Protein AF-G9KG65-F1 (afdb_monomer)

Foldseek 3Di:
DPVVVVVVVVVVVVVPPPDPPPPPPDPPPDPDDDDPPPDDDDPVRVQVVQAWDWDWDWDAPCVVVVVLVQKQKVVRTDIATDTGGDHVDPQWDKDAPDKDKDWDWIWIDHPPDDIDIDIDIDIHGHGIDIDGDPVVVPPPPPDD

Sequence (144 aa):
MPAMRLFTCFLQLLAGLALPAVPPQQWALSAGNGSSEVEVVPFQEVWGRSYCRALEKLVDIVSEYPSEVEYIFSPSCVSLMRCTGCCGDENLHCVPIETVNVTMQVLKIRAKTRPSYVELTFSQHIRCECRPLWEKMKPERRRP

Nearest PDB structures (foldseek):
  6d3o-assembly1_A  TM=9.712E-01  e=7.948E-12  Homo sapiens
  6v7k-assembly1_B  TM=9.821E-01  e=1.805E-11  Homo sapiens
  1mjv-assembly1_B  TM=9.865E-01  e=2.013E-11  Homo sapiens
  3p9w-assembly4_G  TM=9.699E-01  e=3.673E-11  Homo sapiens
  1mkk-assembly1_A  TM=9.020E-01  e=7.477E-11  Homo sapiens

Mean predicted aligned error: 14.4 Å

Radius of gyration: 27.17 Å; Cα contacts (8 Å, |Δi|>4): 185; chains: 1; bounding box: 61×64×69 Å

Structure (mmCIF, N/CA/C/O backbone):
data_AF-G9KG65-F1
#
_entry.id   AF-G9KG65-F1
#
loop_
_atom_site.group_PDB
_atom_site.id
_atom_site.type_symbol
_atom_site.label_atom_id
_atom_site.label_alt_id
_atom_site.label_comp_id
_atom_site.label_asym_id
_atom_site.label_entity_id
_atom_site.label_seq_id
_atom_site.pdbx_PDB_ins_code
_atom_site.Cartn_x
_atom_site.Cartn_y
_atom_site.Cartn_z
_atom_site.occupancy
_atom_site.B_iso_or_equiv
_atom_site.auth_seq_id
_atom_site.auth_comp_id
_atom_site.auth_asym_id
_atom_site.auth_atom_id
_atom_site.pdbx_PDB_model_num
ATOM 1 N N . MET A 1 1 ? 42.483 -47.925 23.163 1.00 55.31 1 MET A N 1
ATOM 2 C CA . MET A 1 1 ? 41.492 -46.888 22.796 1.00 55.31 1 MET A CA 1
ATOM 3 C C . MET A 1 1 ? 42.047 -45.440 22.797 1.00 55.31 1 MET A C 1
ATOM 5 O O . MET A 1 1 ? 41.418 -44.577 23.395 1.00 55.31 1 MET A O 1
ATOM 9 N N . PRO A 1 2 ? 43.170 -45.115 22.114 1.00 51.56 2 PRO A N 1
ATOM 10 C CA . PRO A 1 2 ? 43.555 -43.714 21.859 1.00 51.56 2 PRO A CA 1
ATOM 11 C C . PRO A 1 2 ? 43.406 -43.286 20.382 1.00 51.56 2 PRO A C 1
ATOM 13 O O . PRO A 1 2 ? 43.231 -42.105 20.101 1.00 51.56 2 PRO A O 1
ATOM 16 N N . ALA A 1 3 ? 43.394 -44.233 19.434 1.00 53.81 3 ALA A N 1
ATOM 17 C CA . ALA A 1 3 ? 43.355 -43.944 17.994 1.00 53.81 3 ALA A CA 1
ATOM 18 C C . ALA A 1 3 ? 42.008 -43.375 17.503 1.00 53.81 3 ALA A C 1
ATOM 20 O O . ALA A 1 3 ? 41.971 -42.622 16.535 1.00 53.81 3 ALA A O 1
ATOM 21 N N . MET A 1 4 ? 40.905 -43.671 18.201 1.00 55.53 4 MET A N 1
ATOM 22 C CA . MET A 1 4 ? 39.570 -43.202 17.805 1.00 55.53 4 MET A CA 1
ATOM 23 C C . MET A 1 4 ? 39.316 -41.727 18.162 1.00 55.53 4 MET A C 1
ATOM 25 O O . MET A 1 4 ? 38.462 -41.096 17.553 1.00 55.53 4 MET A O 1
ATOM 29 N N . ARG A 1 5 ? 40.068 -41.155 19.118 1.00 54.34 5 ARG A N 1
ATOM 30 C CA . ARG A 1 5 ? 39.914 -39.743 19.523 1.00 54.34 5 ARG A CA 1
ATOM 31 C C . ARG A 1 5 ? 40.648 -38.761 18.606 1.00 54.34 5 ARG A C 1
ATOM 33 O O . ARG A 1 5 ? 40.214 -37.623 18.459 1.00 54.34 5 ARG A O 1
ATOM 40 N N . LEU A 1 6 ? 41.726 -39.202 17.957 1.00 54.59 6 LEU A N 1
ATOM 41 C CA . LEU A 1 6 ? 42.441 -38.387 16.969 1.00 54.59 6 LEU A CA 1
ATOM 42 C C . LEU A 1 6 ? 41.607 -38.206 15.691 1.00 54.59 6 LEU A C 1
ATOM 44 O O . LEU A 1 6 ? 41.544 -37.104 15.154 1.00 54.59 6 LEU A O 1
ATOM 48 N N . PHE A 1 7 ? 40.884 -39.248 15.269 1.00 55.91 7 PHE A N 1
ATOM 49 C CA . PHE A 1 7 ? 39.988 -39.183 14.110 1.00 55.91 7 PHE A CA 1
ATOM 50 C C . PHE A 1 7 ? 38.800 -38.234 14.318 1.00 55.91 7 PHE A C 1
ATOM 52 O O . PHE A 1 7 ? 38.437 -37.501 13.400 1.00 55.91 7 PHE A O 1
ATOM 59 N N . THR A 1 8 ? 38.229 -38.179 15.527 1.00 55.19 8 THR A N 1
ATOM 60 C CA . THR A 1 8 ? 37.136 -37.242 15.837 1.00 55.19 8 THR A CA 1
ATOM 61 C C . THR A 1 8 ? 37.596 -35.782 15.846 1.00 55.19 8 THR A C 1
ATOM 63 O O . THR A 1 8 ? 36.847 -34.921 15.396 1.00 55.19 8 THR A O 1
ATOM 66 N N . CYS A 1 9 ? 38.832 -35.490 16.275 1.00 53.72 9 CYS A N 1
ATOM 67 C CA . CYS A 1 9 ? 39.392 -34.134 16.173 1.00 53.72 9 CYS A CA 1
ATOM 68 C C . CYS A 1 9 ? 39.649 -33.719 14.718 1.00 53.72 9 CYS A C 1
ATOM 70 O O . CYS A 1 9 ? 39.347 -32.588 14.346 1.00 53.72 9 CYS A O 1
ATOM 72 N N . PHE A 1 10 ? 40.155 -34.630 13.879 1.00 57.50 10 PHE A N 1
ATOM 73 C CA . PHE A 1 10 ? 40.388 -34.339 12.459 1.00 57.50 10 PHE A CA 1
ATOM 74 C C . PHE A 1 10 ? 39.087 -34.077 11.685 1.00 57.50 10 PHE A C 1
ATOM 76 O O . PHE A 1 10 ? 39.048 -33.179 10.848 1.00 57.50 10 PHE A O 1
ATOM 83 N N . LEU A 1 11 ? 38.005 -34.797 11.997 1.00 56.91 11 LEU A N 1
ATOM 84 C CA . LEU A 1 11 ? 36.696 -34.576 11.372 1.00 56.91 11 LEU A CA 1
ATOM 85 C C . LEU A 1 11 ? 36.038 -33.256 11.809 1.00 56.91 11 LEU A C 1
ATOM 87 O O . LEU A 1 11 ? 35.364 -32.624 10.998 1.00 56.91 11 LEU A O 1
ATOM 91 N N . GLN A 1 12 ? 36.258 -32.797 13.047 1.00 58.00 12 GLN A N 1
ATOM 92 C CA . GLN A 1 12 ? 35.711 -31.512 13.505 1.00 58.00 12 GLN A CA 1
ATOM 93 C C . GLN A 1 12 ? 36.463 -30.289 12.959 1.00 58.00 12 GLN A C 1
ATOM 95 O O . GLN A 1 12 ? 35.834 -29.250 12.769 1.00 58.00 12 GLN A O 1
ATOM 100 N N . LEU A 1 13 ? 37.754 -30.402 12.617 1.00 55.84 13 LEU A N 1
ATOM 101 C CA . LEU A 1 13 ? 38.469 -29.313 11.931 1.00 55.84 13 LEU A CA 1
ATOM 102 C C . LEU A 1 13 ? 37.968 -29.077 10.496 1.00 55.84 13 LEU A C 1
ATOM 104 O O . LEU A 1 13 ? 37.980 -27.941 10.029 1.00 55.84 13 LEU A O 1
ATOM 108 N N . LEU A 1 14 ? 37.499 -30.118 9.801 1.00 57.38 14 LEU A N 1
ATOM 109 C CA . LEU A 1 14 ? 37.021 -29.998 8.416 1.00 57.38 14 LEU A CA 1
ATOM 110 C C . LEU A 1 14 ? 35.606 -29.399 8.307 1.00 57.38 14 LEU A C 1
ATOM 112 O O . LEU A 1 14 ? 35.266 -28.830 7.274 1.00 57.38 14 LEU A O 1
ATOM 116 N N . ALA A 1 15 ? 34.795 -29.464 9.369 1.00 54.28 15 ALA A N 1
ATOM 117 C CA . ALA A 1 15 ? 33.432 -28.918 9.384 1.00 54.28 15 ALA A CA 1
ATOM 118 C C . ALA A 1 15 ? 33.360 -27.404 9.686 1.00 54.28 15 ALA A C 1
ATOM 120 O O . ALA A 1 15 ? 32.316 -26.788 9.479 1.00 54.28 15 ALA A O 1
ATOM 121 N N . GLY A 1 16 ? 34.455 -26.781 10.140 1.00 54.06 16 GLY A N 1
ATOM 122 C CA . GLY A 1 16 ? 34.502 -25.352 10.483 1.00 54.06 16 GLY A CA 1
ATOM 123 C C . GLY A 1 16 ? 34.559 -24.385 9.291 1.00 54.06 16 GLY A C 1
ATOM 124 O O . GLY A 1 16 ? 34.482 -23.177 9.493 1.00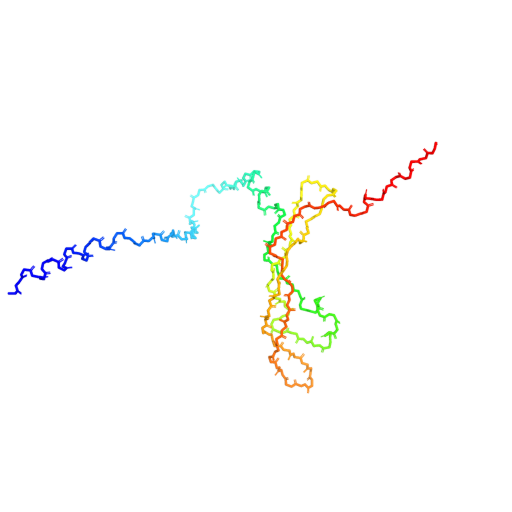 54.06 16 GLY A O 1
ATOM 125 N N . LEU A 1 17 ? 34.684 -24.888 8.057 1.00 55.00 17 LEU A N 1
ATOM 126 C CA . LEU A 1 17 ? 34.830 -24.074 6.839 1.00 55.00 17 LEU A CA 1
ATOM 127 C C . LEU A 1 17 ? 33.519 -23.847 6.064 1.00 55.00 17 LEU A C 1
ATOM 129 O O . LEU A 1 17 ? 33.546 -23.249 4.993 1.00 55.00 17 LEU A O 1
ATOM 133 N N . ALA A 1 18 ? 32.375 -24.303 6.583 1.00 55.56 18 ALA A N 1
ATOM 134 C CA . ALA A 1 18 ? 31.094 -24.271 5.868 1.00 55.56 18 ALA A CA 1
ATOM 135 C C . ALA A 1 18 ? 30.031 -23.349 6.498 1.00 55.56 18 ALA A C 1
ATOM 137 O O . ALA A 1 18 ? 28.836 -23.568 6.307 1.00 55.56 18 ALA A O 1
ATOM 138 N N . LEU A 1 19 ? 30.431 -22.311 7.239 1.00 58.72 19 LEU A N 1
ATOM 139 C CA . LEU A 1 19 ? 29.508 -21.226 7.582 1.00 58.72 19 LEU A CA 1
ATOM 140 C C . LEU A 1 19 ? 29.451 -20.242 6.403 1.00 58.72 19 LEU A C 1
ATOM 142 O O . LEU A 1 19 ? 30.494 -19.695 6.040 1.00 58.72 19 LEU A O 1
ATOM 146 N N . PRO A 1 20 ? 28.277 -19.980 5.797 1.00 50.81 20 PRO A N 1
ATOM 147 C CA . PRO A 1 20 ? 28.150 -18.863 4.876 1.00 50.81 20 PRO A CA 1
ATOM 148 C C . PRO A 1 20 ? 28.472 -17.583 5.650 1.00 50.81 20 PRO A C 1
ATOM 150 O O . PRO A 1 20 ? 27.834 -17.271 6.656 1.00 50.81 20 PRO A O 1
ATOM 153 N N . ALA A 1 21 ? 29.500 -16.867 5.198 1.00 53.78 21 ALA A N 1
ATOM 154 C CA . ALA A 1 21 ? 29.833 -15.549 5.703 1.00 53.78 21 ALA A CA 1
ATOM 155 C C . ALA A 1 21 ? 28.625 -14.632 5.471 1.00 53.78 21 ALA A C 1
ATOM 157 O O . ALA A 1 21 ? 28.346 -14.226 4.344 1.00 53.78 21 ALA A O 1
ATOM 158 N N . VAL A 1 22 ? 27.882 -14.338 6.538 1.00 56.09 22 VAL A N 1
ATOM 159 C CA . VAL A 1 22 ? 26.921 -13.235 6.549 1.00 56.09 22 VAL A CA 1
ATOM 160 C C . VAL A 1 22 ? 27.735 -11.975 6.245 1.00 56.09 22 VAL A C 1
ATOM 162 O O . VAL A 1 22 ? 28.692 -11.707 6.979 1.00 56.09 22 VAL A O 1
ATOM 165 N N . PRO A 1 23 ? 27.437 -11.221 5.171 1.00 49.84 23 PRO A N 1
ATOM 166 C CA . PRO A 1 23 ? 28.147 -9.981 4.912 1.00 49.84 23 PRO A CA 1
ATOM 167 C C . PRO A 1 23 ? 27.957 -9.076 6.131 1.00 49.84 23 PRO A C 1
ATOM 169 O O . PRO A 1 23 ? 26.818 -8.913 6.582 1.00 49.84 23 PRO A O 1
ATOM 172 N N . PRO A 1 24 ?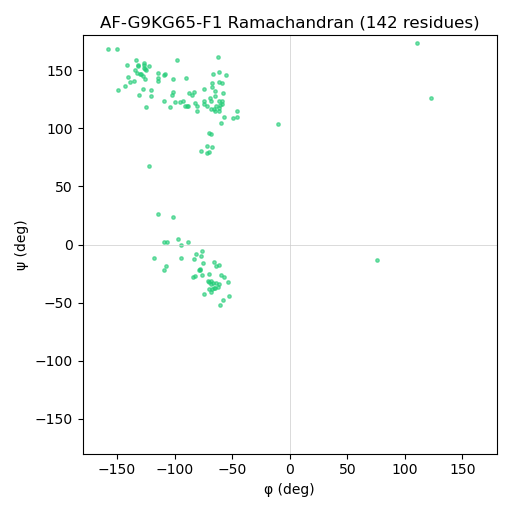 29.024 -8.493 6.698 1.00 47.16 24 PRO A N 1
ATOM 173 C CA . PRO A 1 24 ? 28.851 -7.486 7.724 1.00 47.16 24 PRO A CA 1
ATOM 174 C C . PRO A 1 24 ? 28.078 -6.334 7.083 1.00 47.16 24 PRO A C 1
ATOM 176 O O . PRO A 1 24 ? 28.554 -5.693 6.148 1.00 47.16 24 PRO A O 1
ATOM 179 N N . GLN A 1 25 ? 26.862 -6.091 7.566 1.00 56.62 25 GLN A N 1
ATOM 180 C CA . GLN A 1 25 ? 26.090 -4.907 7.224 1.00 56.62 25 GLN A CA 1
ATOM 181 C C . GLN A 1 25 ? 26.825 -3.710 7.848 1.00 56.62 25 GLN A C 1
ATOM 183 O O . GLN A 1 25 ? 26.572 -3.314 8.984 1.00 56.62 25 GLN A O 1
ATOM 188 N N . GLN A 1 26 ? 27.833 -3.204 7.135 1.00 46.22 26 GLN A N 1
ATOM 189 C CA . GLN A 1 26 ? 28.585 -2.010 7.495 1.00 46.22 26 GLN A CA 1
ATOM 190 C C . GLN A 1 26 ? 27.660 -0.806 7.346 1.00 46.22 26 GLN A C 1
ATOM 192 O O . GLN A 1 26 ? 27.523 -0.218 6.279 1.00 46.22 26 GLN A O 1
ATOM 197 N N . TRP A 1 27 ? 27.037 -0.411 8.448 1.00 43.50 27 TRP A N 1
ATOM 198 C CA . TRP A 1 27 ? 26.620 0.967 8.650 1.00 43.50 27 TRP A CA 1
ATOM 199 C C . TRP A 1 27 ? 27.896 1.782 8.892 1.00 43.50 27 TRP A C 1
ATOM 201 O O . TRP A 1 27 ? 28.303 2.052 10.019 1.00 43.50 27 TRP A O 1
ATOM 211 N N . ALA A 1 28 ? 28.604 2.095 7.808 1.00 45.84 28 ALA A N 1
ATOM 212 C CA . ALA A 1 28 ? 29.751 2.985 7.849 1.00 45.84 28 ALA A CA 1
ATOM 213 C C . ALA A 1 28 ? 29.249 4.416 8.082 1.00 45.84 28 ALA A C 1
ATOM 215 O O . ALA A 1 28 ? 29.049 5.184 7.147 1.00 45.84 28 ALA A O 1
ATOM 216 N N . LEU A 1 29 ? 29.037 4.791 9.344 1.00 56.16 29 LEU A N 1
ATOM 217 C CA . LEU A 1 29 ? 29.074 6.199 9.724 1.00 56.16 29 LEU A CA 1
ATOM 218 C C . LEU A 1 29 ? 30.549 6.601 9.787 1.00 56.16 29 LEU A C 1
ATOM 220 O O . LEU A 1 29 ? 31.177 6.585 10.844 1.00 56.16 29 LEU A O 1
ATOM 224 N N . SER A 1 30 ? 31.124 6.883 8.620 1.00 55.97 30 SER A N 1
ATOM 225 C CA . SER A 1 30 ? 32.480 7.411 8.516 1.00 55.97 30 SER A CA 1
ATOM 226 C C . SER A 1 30 ? 32.535 8.799 9.152 1.00 55.97 30 SER A C 1
ATOM 228 O O . SER A 1 30 ? 31.933 9.749 8.654 1.00 55.97 30 SER A O 1
ATOM 230 N N . ALA A 1 31 ? 33.293 8.928 10.241 1.00 57.00 31 ALA A N 1
ATOM 231 C CA . ALA A 1 31 ? 33.789 10.215 10.707 1.00 57.00 31 ALA A CA 1
ATOM 232 C C . ALA A 1 31 ? 34.859 10.695 9.710 1.00 57.00 31 ALA A C 1
ATOM 234 O O . ALA A 1 31 ? 36.006 10.254 9.758 1.00 57.00 31 ALA A O 1
ATOM 235 N N . GLY A 1 32 ? 34.461 11.538 8.756 1.00 48.84 32 GLY A N 1
ATOM 236 C CA . GLY A 1 32 ? 35.333 12.060 7.705 1.00 48.84 32 GLY A CA 1
ATOM 237 C C . GLY A 1 32 ? 35.747 13.509 7.951 1.00 48.84 32 GLY A C 1
ATOM 238 O O . GLY A 1 32 ? 34.908 14.405 7.965 1.00 48.84 32 GLY A O 1
ATOM 239 N N . ASN A 1 33 ? 37.054 13.735 8.093 1.00 67.56 33 ASN A N 1
ATOM 240 C CA . ASN A 1 33 ? 37.696 14.994 7.725 1.00 67.56 33 ASN A CA 1
ATOM 241 C C . ASN A 1 33 ? 38.009 14.927 6.218 1.00 67.56 33 ASN A C 1
ATOM 243 O O . ASN A 1 33 ? 38.630 13.959 5.784 1.00 67.56 33 ASN A O 1
ATOM 247 N N . GLY A 1 34 ? 37.612 15.936 5.441 1.00 55.03 34 GLY A N 1
ATOM 248 C CA . GLY A 1 34 ? 37.910 16.032 4.007 1.00 55.03 34 GLY A CA 1
ATOM 249 C C . GLY A 1 34 ? 36.654 16.151 3.146 1.00 55.03 34 GLY A C 1
ATOM 250 O O . GLY A 1 34 ? 35.738 15.351 3.283 1.00 55.03 34 GLY A O 1
ATOM 251 N N . SER A 1 35 ? 36.633 17.195 2.307 1.00 60.88 35 SER A N 1
ATOM 252 C CA . SER A 1 35 ? 35.623 17.553 1.296 1.00 60.88 35 SER A CA 1
ATOM 253 C C . SER A 1 35 ? 34.577 16.467 1.029 1.00 60.88 35 SER A C 1
ATOM 255 O O . SER A 1 35 ? 34.863 15.480 0.354 1.00 60.88 35 SER A O 1
ATOM 257 N N . SER A 1 36 ? 33.365 16.654 1.556 1.00 66.00 36 SER A N 1
ATOM 258 C CA . SER A 1 36 ? 32.230 15.770 1.303 1.00 66.00 36 SER A CA 1
ATOM 259 C C . SER A 1 36 ? 31.762 15.946 -0.144 1.00 66.00 36 SER A C 1
ATOM 261 O O . SER A 1 36 ? 30.811 16.683 -0.413 1.00 66.00 36 SER A O 1
ATOM 263 N N . GLU A 1 37 ? 32.456 15.323 -1.093 1.00 74.12 37 GLU A N 1
ATOM 264 C CA . GLU A 1 37 ? 31.896 15.131 -2.425 1.00 74.12 37 GLU A CA 1
ATOM 265 C C . GLU A 1 37 ? 30.637 14.277 -2.265 1.00 74.12 37 GLU A C 1
ATOM 267 O O . GLU A 1 37 ? 30.673 13.167 -1.734 1.00 74.12 37 GLU A O 1
ATOM 272 N N . VAL A 1 38 ? 29.493 14.851 -2.633 1.00 84.75 38 VAL A N 1
ATOM 273 C CA . VAL A 1 38 ? 28.210 14.156 -2.578 1.00 84.75 38 VAL A CA 1
ATOM 274 C C . VAL A 1 38 ? 28.243 13.055 -3.631 1.00 84.75 38 VAL A C 1
ATOM 276 O O . VAL A 1 38 ? 28.353 13.336 -4.823 1.00 84.75 38 VAL A O 1
ATOM 279 N N . GLU A 1 39 ? 28.150 11.804 -3.191 1.00 91.31 39 GLU A N 1
ATOM 280 C CA . GLU A 1 39 ? 28.068 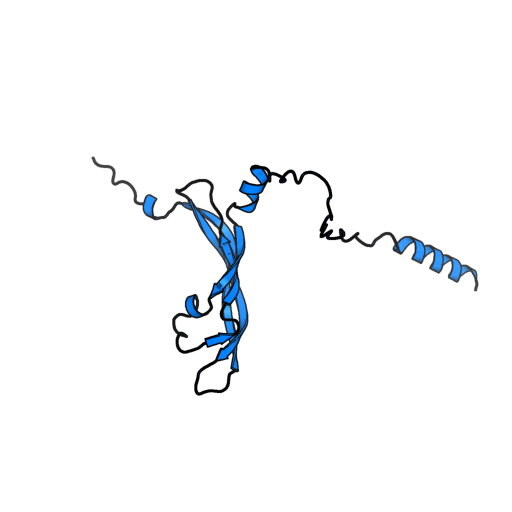10.650 -4.081 1.00 91.31 39 GLU A CA 1
ATOM 281 C C . GLU A 1 39 ? 26.807 10.745 -4.957 1.00 91.31 39 GLU A C 1
ATOM 283 O O . GLU A 1 39 ? 25.684 10.869 -4.459 1.00 91.31 39 GLU A O 1
ATOM 288 N N . VAL A 1 40 ? 26.988 10.704 -6.280 1.00 94.75 40 VAL A N 1
ATOM 289 C CA . VAL A 1 40 ? 25.885 10.752 -7.246 1.00 94.75 40 VAL A CA 1
ATOM 290 C C . VAL A 1 40 ? 25.424 9.333 -7.561 1.00 94.75 40 VAL A C 1
ATOM 292 O O . VAL A 1 40 ? 26.177 8.543 -8.127 1.00 94.75 40 VAL A O 1
ATOM 295 N N . VAL A 1 41 ? 24.159 9.031 -7.261 1.00 96.38 41 VAL A N 1
ATOM 296 C CA . VAL A 1 41 ? 23.540 7.743 -7.608 1.00 96.38 41 VAL A CA 1
ATOM 297 C C . VAL A 1 41 ? 23.371 7.641 -9.135 1.00 96.38 41 VAL A C 1
ATOM 299 O O . VAL A 1 41 ? 22.707 8.501 -9.725 1.00 96.38 41 VAL A O 1
ATOM 302 N N . PRO A 1 42 ? 23.921 6.611 -9.806 1.00 97.94 42 PRO A N 1
ATOM 303 C CA . PRO A 1 42 ? 23.825 6.465 -11.257 1.00 97.94 42 PRO A CA 1
ATOM 304 C C . PRO A 1 42 ? 22.382 6.337 -11.766 1.00 97.94 42 PRO A C 1
ATOM 306 O O . PRO A 1 42 ? 21.525 5.727 -11.128 1.00 97.94 42 PRO A O 1
ATOM 309 N N . PHE A 1 43 ? 22.121 6.825 -12.983 1.00 97.12 43 PHE A N 1
ATOM 310 C CA . PHE A 1 43 ? 20.780 6.813 -13.589 1.00 97.12 43 PHE A CA 1
ATOM 311 C C . PHE A 1 43 ? 20.113 5.427 -13.599 1.00 97.12 43 PHE A C 1
ATOM 313 O O . PHE A 1 43 ? 18.940 5.313 -13.256 1.00 97.12 43 PHE A O 1
ATOM 320 N N . GLN A 1 44 ? 20.849 4.370 -13.961 1.00 97.88 44 GLN A N 1
ATOM 321 C CA . GLN A 1 44 ? 20.300 3.007 -14.018 1.00 97.88 44 GLN A CA 1
ATOM 322 C C . GLN A 1 44 ? 19.805 2.526 -12.653 1.00 97.88 44 GLN A C 1
ATOM 324 O O . GLN A 1 44 ? 18.805 1.818 -12.556 1.00 97.88 44 GLN A O 1
ATOM 329 N N . GLU A 1 45 ? 20.475 2.953 -11.587 1.00 97.62 45 GLU A N 1
ATOM 330 C CA . GLU A 1 45 ? 20.075 2.637 -10.229 1.00 97.62 45 GLU A CA 1
ATOM 331 C C . GLU A 1 45 ? 18.842 3.442 -9.807 1.00 97.62 45 GLU A C 1
ATOM 333 O O . GLU A 1 45 ? 17.905 2.873 -9.246 1.00 97.62 45 GLU A O 1
ATOM 338 N N . VAL A 1 46 ? 18.789 4.736 -10.138 1.00 98.00 46 VAL A N 1
ATOM 339 C CA . VAL A 1 46 ? 17.598 5.575 -9.915 1.00 98.00 46 VAL A CA 1
ATOM 340 C C . VAL A 1 46 ? 16.382 4.990 -10.636 1.00 98.00 46 VAL A C 1
ATOM 342 O O . VAL A 1 46 ? 15.325 4.814 -10.025 1.00 98.00 46 VAL A O 1
ATOM 345 N N . TRP A 1 47 ? 16.535 4.628 -11.911 1.00 97.31 47 TRP A N 1
ATOM 346 C CA . TRP A 1 47 ? 15.495 3.991 -12.712 1.00 97.31 47 TRP A CA 1
ATOM 347 C C . TRP A 1 47 ? 15.060 2.654 -12.107 1.00 97.31 47 TRP A C 1
ATOM 349 O O . TRP A 1 47 ? 13.884 2.457 -11.823 1.00 97.31 47 TRP A O 1
ATOM 359 N N . GLY A 1 48 ? 16.003 1.752 -11.821 1.00 97.12 48 GLY A N 1
ATOM 360 C CA . GLY A 1 48 ? 15.688 0.433 -11.271 1.00 97.12 48 GLY A CA 1
ATOM 361 C C . GLY A 1 48 ? 15.011 0.493 -9.899 1.00 97.12 48 GLY A C 1
ATOM 362 O O . GLY A 1 48 ? 14.098 -0.284 -9.622 1.00 97.12 48 GLY A O 1
ATOM 363 N N . ARG A 1 49 ? 15.405 1.443 -9.040 1.00 97.19 49 ARG A N 1
ATOM 364 C CA . ARG A 1 49 ? 14.790 1.640 -7.718 1.00 97.19 49 ARG A CA 1
ATOM 365 C C . ARG A 1 49 ? 13.377 2.218 -7.800 1.00 97.19 49 ARG A C 1
ATOM 367 O O . ARG A 1 49 ? 12.569 1.906 -6.920 1.00 97.19 49 ARG A O 1
ATOM 374 N N . SER A 1 50 ? 13.103 3.043 -8.812 1.00 97.69 50 SER A N 1
ATOM 375 C CA . SER A 1 50 ? 11.817 3.729 -9.007 1.00 97.69 50 SER A CA 1
ATOM 376 C C . SER A 1 50 ? 10.847 2.994 -9.933 1.00 97.69 50 SER A C 1
ATOM 378 O O . SER A 1 50 ? 9.667 3.343 -9.955 1.00 97.69 50 SER A O 1
ATOM 380 N N . TYR A 1 51 ? 11.302 1.969 -10.658 1.00 98.25 51 TYR A N 1
ATOM 381 C CA . TYR A 1 51 ? 10.458 1.195 -11.564 1.00 98.25 51 TYR A CA 1
ATOM 382 C C . TYR A 1 51 ? 9.375 0.391 -10.825 1.00 98.25 51 TYR A C 1
ATOM 384 O O . TYR A 1 51 ? 9.592 -0.096 -9.712 1.00 98.25 51 TYR A O 1
ATOM 392 N N . CYS A 1 52 ? 8.215 0.249 -11.475 1.00 98.56 52 CYS A N 1
ATOM 393 C CA . CYS A 1 52 ? 7.019 -0.420 -10.960 1.00 98.56 52 CYS A CA 1
ATOM 394 C C . CYS A 1 52 ? 7.306 -1.770 -10.284 1.00 98.56 52 CYS A C 1
ATOM 396 O O . CYS A 1 52 ? 7.704 -2.740 -10.935 1.00 98.56 52 CYS A O 1
ATOM 398 N N . ARG A 1 53 ? 7.052 -1.843 -8.972 1.00 98.31 53 ARG A N 1
ATOM 399 C CA . ARG A 1 53 ? 7.170 -3.066 -8.162 1.00 98.31 53 ARG A CA 1
ATOM 400 C C . ARG A 1 53 ? 6.335 -2.974 -6.887 1.00 98.31 53 ARG A C 1
ATOM 402 O O . ARG A 1 53 ? 5.842 -1.907 -6.523 1.00 98.31 53 ARG A O 1
ATOM 409 N N . ALA A 1 54 ? 6.178 -4.104 -6.205 1.00 98.38 54 ALA A N 1
ATOM 410 C CA . ALA A 1 54 ? 5.583 -4.128 -4.878 1.00 98.38 54 ALA A CA 1
ATOM 411 C C . ALA A 1 54 ? 6.607 -3.586 -3.873 1.00 98.38 54 ALA A C 1
ATOM 413 O O . ALA A 1 54 ? 7.701 -4.138 -3.755 1.00 98.38 54 ALA A O 1
ATOM 414 N N . LEU A 1 55 ? 6.260 -2.513 -3.164 1.00 98.31 55 LEU A N 1
ATOM 415 C CA . LEU A 1 55 ? 7.052 -1.971 -2.062 1.00 98.31 55 LEU A CA 1
ATOM 416 C C . LEU A 1 55 ? 6.193 -1.829 -0.816 1.00 98.31 55 LEU A C 1
ATOM 418 O O . LEU A 1 55 ? 4.980 -1.629 -0.888 1.00 98.31 55 LEU A O 1
ATOM 422 N N . GLU A 1 56 ? 6.859 -1.916 0.324 1.00 98.12 56 GLU A N 1
ATOM 423 C CA . GLU A 1 56 ? 6.256 -1.681 1.620 1.00 98.12 56 GLU A CA 1
ATOM 424 C C . GLU A 1 56 ? 5.812 -0.216 1.735 1.00 98.12 56 GLU A C 1
ATOM 426 O O . GLU A 1 56 ? 6.574 0.716 1.461 1.00 98.12 56 GLU A O 1
ATOM 431 N N . LYS A 1 57 ? 4.550 -0.011 2.109 1.00 98.00 57 LYS A N 1
ATOM 432 C CA . LYS A 1 57 ? 3.951 1.303 2.319 1.00 98.00 57 LYS A CA 1
ATOM 433 C C . LYS A 1 57 ? 3.073 1.268 3.563 1.00 98.00 57 LYS A C 1
ATOM 435 O O . LYS A 1 57 ? 2.310 0.326 3.764 1.00 98.00 57 LYS A O 1
ATOM 440 N N . LEU A 1 58 ? 3.133 2.340 4.350 1.00 98.44 58 LEU A N 1
ATOM 441 C CA . LEU A 1 58 ? 2.196 2.563 5.445 1.00 98.44 58 LEU A CA 1
ATOM 442 C C . LEU A 1 58 ? 0.837 2.982 4.884 1.00 98.44 58 LEU A C 1
ATOM 444 O O . LEU A 1 58 ? 0.728 3.958 4.135 1.00 98.44 58 LEU A O 1
ATOM 448 N N . VAL A 1 59 ? -0.191 2.226 5.244 1.00 97.94 59 VAL A N 1
ATOM 449 C CA . VAL A 1 59 ? -1.570 2.442 4.818 1.00 97.94 59 VAL A CA 1
ATOM 450 C C . VAL A 1 59 ? -2.423 2.669 6.053 1.00 97.94 59 VAL A C 1
ATOM 452 O O . VAL A 1 59 ? -2.377 1.889 7.003 1.00 97.94 59 VAL A O 1
ATOM 455 N N . ASP A 1 60 ? -3.176 3.763 6.045 1.00 97.31 60 ASP A N 1
ATOM 456 C CA . ASP A 1 60 ? -4.133 4.086 7.097 1.00 97.31 60 ASP A CA 1
ATOM 457 C C . ASP A 1 60 ? -5.272 3.054 7.138 1.00 97.31 60 ASP A C 1
ATOM 459 O O . ASP A 1 60 ? -5.857 2.716 6.108 1.00 97.31 60 ASP A O 1
ATOM 463 N N . ILE A 1 61 ? -5.592 2.553 8.333 1.00 97.25 61 ILE A N 1
ATOM 464 C CA . ILE A 1 61 ? -6.583 1.483 8.507 1.00 97.25 61 ILE A CA 1
ATOM 465 C C . ILE A 1 61 ? -7.990 1.980 8.162 1.00 97.25 61 ILE A C 1
ATOM 467 O O . ILE A 1 61 ? -8.760 1.244 7.547 1.00 97.25 61 ILE A O 1
ATOM 471 N N . VAL A 1 62 ? -8.332 3.223 8.516 1.00 95.25 62 VAL A N 1
ATOM 472 C CA . VAL A 1 62 ? -9.673 3.787 8.272 1.00 95.25 62 VAL A CA 1
ATOM 473 C C . VAL A 1 62 ? -9.933 3.957 6.774 1.00 95.25 62 VAL A C 1
ATOM 475 O O . VAL A 1 62 ? -11.054 3.754 6.313 1.00 95.25 62 VAL A O 1
ATOM 478 N N . SER A 1 63 ? -8.889 4.253 6.001 1.00 95.00 63 SER A N 1
ATOM 479 C CA . SER A 1 63 ? -8.961 4.316 4.539 1.00 95.00 63 SER A CA 1
ATOM 480 C C . SER A 1 63 ? -9.294 2.960 3.894 1.00 95.00 63 SER A C 1
ATOM 482 O O . SER A 1 63 ? -9.989 2.921 2.881 1.00 95.00 63 SER A O 1
ATOM 484 N N . GLU A 1 64 ? -8.837 1.847 4.477 1.00 96.50 64 GLU A N 1
ATOM 485 C CA . GLU A 1 64 ? -9.145 0.482 4.009 1.00 96.50 64 GLU A CA 1
ATOM 486 C C . GLU A 1 64 ? -10.491 -0.033 4.543 1.00 96.50 64 GLU A C 1
ATOM 488 O O . GLU A 1 64 ? -11.161 -0.831 3.889 1.00 96.50 64 GLU A O 1
ATOM 493 N N . TYR A 1 65 ? -10.909 0.453 5.715 1.00 95.62 65 TYR A N 1
ATOM 494 C CA . TYR A 1 65 ? -12.151 0.088 6.393 1.00 95.62 65 TYR A CA 1
ATOM 495 C C . TYR A 1 65 ? -13.034 1.322 6.646 1.00 95.62 65 TYR A C 1
ATOM 497 O O . TYR A 1 65 ? -13.276 1.690 7.800 1.00 95.62 65 TYR A O 1
ATOM 505 N N . PRO A 1 66 ? -13.580 1.961 5.592 1.00 92.75 66 PRO A N 1
ATOM 506 C CA . PRO A 1 66 ? -14.348 3.202 5.727 1.00 92.75 66 PRO A CA 1
ATOM 507 C C . PRO A 1 66 ? -15.662 3.030 6.508 1.00 92.75 66 PRO A C 1
ATOM 509 O O . PRO A 1 66 ? -16.258 4.011 6.942 1.00 92.75 66 PRO A O 1
ATOM 512 N N . SER A 1 67 ? -16.131 1.797 6.715 1.00 91.31 67 SER A N 1
ATOM 513 C CA . SER A 1 67 ? -17.282 1.501 7.577 1.00 91.31 67 SER A CA 1
ATOM 514 C C . SER A 1 67 ? -16.967 1.583 9.075 1.00 91.31 67 SER A C 1
ATOM 516 O O . SER A 1 67 ? -17.886 1.657 9.884 1.00 91.31 67 SER A O 1
ATOM 518 N N . GLU A 1 68 ? -15.692 1.577 9.465 1.00 87.06 68 GLU A N 1
ATOM 519 C CA . GLU A 1 68 ? -15.233 1.503 10.859 1.00 87.06 68 GLU A CA 1
ATOM 520 C C . GLU A 1 68 ? -14.805 2.877 11.416 1.00 87.06 68 GLU A C 1
ATOM 522 O O . GLU A 1 68 ? -14.045 2.959 12.378 1.00 87.06 68 GLU A O 1
ATOM 527 N N . VAL A 1 69 ? -15.310 3.974 10.839 1.00 85.88 69 VAL A N 1
ATOM 528 C CA . VAL A 1 69 ? -14.939 5.365 11.188 1.00 85.88 69 VAL A CA 1
ATOM 529 C C . VAL A 1 69 ? -15.248 5.773 12.631 1.00 85.88 69 VAL A C 1
ATOM 531 O O . VAL A 1 69 ? -14.712 6.765 13.118 1.00 85.88 69 VAL A O 1
ATOM 534 N N . GLU A 1 70 ? -16.111 5.035 13.335 1.00 88.38 70 GLU A N 1
ATOM 535 C CA . GLU A 1 70 ? -16.401 5.294 14.752 1.00 88.38 70 GLU A CA 1
ATOM 536 C C . GLU A 1 70 ? -15.296 4.799 15.705 1.00 88.38 70 GLU A C 1
ATOM 538 O O . GLU A 1 70 ? -15.339 5.092 16.906 1.00 88.38 70 GLU A O 1
ATOM 543 N N . TYR A 1 71 ? -14.327 4.037 15.189 1.00 92.62 71 TYR A N 1
ATOM 544 C CA . TYR A 1 71 ? -13.243 3.443 15.957 1.00 92.62 71 TYR A CA 1
ATOM 545 C C . TYR A 1 71 ? -11.911 4.123 15.674 1.00 92.62 71 TYR A C 1
ATOM 547 O O . TYR A 1 71 ? -11.607 4.536 14.558 1.00 92.62 71 TYR A O 1
ATOM 555 N N . ILE A 1 72 ? -11.082 4.171 16.710 1.00 95.00 72 ILE A N 1
ATOM 556 C CA . ILE A 1 72 ? -9.670 4.511 16.592 1.00 95.00 72 ILE A CA 1
ATOM 557 C C . ILE A 1 72 ? -8.887 3.204 16.653 1.00 95.00 72 ILE A C 1
ATOM 559 O O . ILE A 1 72 ? -9.110 2.384 17.549 1.00 95.00 72 ILE A O 1
ATOM 563 N N . PHE A 1 73 ? -7.962 3.019 15.719 1.00 97.56 73 PHE A N 1
ATOM 564 C CA . PHE A 1 73 ? -7.069 1.868 15.697 1.00 97.56 73 PHE A CA 1
ATOM 565 C C . PHE A 1 73 ? -5.682 2.245 16.223 1.00 97.56 73 PHE A C 1
ATOM 567 O O . PHE A 1 73 ? -5.194 3.350 15.979 1.00 97.56 73 PHE A O 1
ATOM 574 N N . SER A 1 74 ? -5.054 1.328 16.961 1.00 97.25 74 SER A N 1
ATOM 575 C CA . SER A 1 74 ? -3.650 1.420 17.363 1.00 97.25 74 SER A CA 1
ATOM 576 C C . SER A 1 74 ? -2.895 0.153 16.922 1.00 97.25 74 SER A C 1
ATOM 578 O O . SER A 1 74 ? -3.253 -0.942 17.372 1.00 97.25 74 SER A O 1
ATOM 580 N N . PRO A 1 75 ? -1.876 0.272 16.045 1.00 98.19 75 PRO A N 1
ATOM 581 C CA . PRO A 1 75 ? -1.488 1.499 15.333 1.00 98.19 75 PRO A CA 1
ATOM 582 C C . PRO A 1 75 ? -2.612 2.004 14.404 1.00 98.19 75 PRO A C 1
ATOM 584 O O . PRO A 1 75 ? -3.520 1.248 14.075 1.00 98.19 75 PRO A O 1
ATOM 587 N N . SER A 1 76 ? -2.574 3.276 13.991 1.00 97.19 76 SER A N 1
ATOM 588 C CA . SER A 1 76 ? -3.561 3.837 13.046 1.00 97.19 76 SER A CA 1
ATOM 589 C C . SER A 1 76 ? -3.281 3.453 11.591 1.00 97.19 76 SER A C 1
ATOM 591 O O . SER A 1 76 ? -4.186 3.459 10.762 1.00 97.19 76 SER A O 1
ATOM 593 N N . CYS A 1 77 ? -2.036 3.084 11.283 1.00 97.94 77 CYS A N 1
ATOM 594 C CA . CYS A 1 77 ? -1.614 2.583 9.982 1.00 97.94 77 CYS A CA 1
ATOM 595 C C . CYS A 1 77 ? -0.900 1.236 10.118 1.00 97.94 77 CYS A C 1
ATOM 597 O O . CYS A 1 77 ? -0.325 0.920 11.160 1.00 97.94 77 CYS A O 1
ATOM 599 N N . VAL A 1 78 ? -0.935 0.454 9.045 1.00 98.44 78 VAL A N 1
ATOM 600 C CA . VAL A 1 78 ? -0.261 -0.842 8.927 1.00 98.44 78 VAL A CA 1
ATOM 601 C C . VAL A 1 78 ? 0.686 -0.837 7.739 1.00 98.44 78 VAL A C 1
ATOM 603 O O . VAL A 1 78 ? 0.493 -0.094 6.776 1.00 98.44 78 VAL A O 1
ATOM 606 N N . SER A 1 79 ? 1.715 -1.674 7.810 1.00 98.38 79 SER A N 1
ATOM 607 C CA . SER A 1 79 ? 2.680 -1.826 6.729 1.00 98.38 79 SER A CA 1
ATOM 608 C C . SER A 1 79 ? 2.219 -2.892 5.742 1.00 98.38 79 SER A C 1
ATOM 610 O O . SER A 1 79 ? 2.036 -4.044 6.130 1.00 98.38 79 SER A O 1
ATOM 612 N N . LEU A 1 80 ? 1.999 -2.520 4.480 1.00 98.56 80 LEU A N 1
ATOM 613 C CA . LEU A 1 80 ? 1.504 -3.421 3.437 1.00 98.56 80 LEU A CA 1
ATOM 614 C C . LEU A 1 80 ? 2.326 -3.292 2.162 1.00 98.56 80 LEU A C 1
ATOM 616 O O . LEU A 1 80 ? 2.747 -2.199 1.782 1.00 98.56 80 LEU A O 1
ATOM 620 N N . MET A 1 81 ? 2.466 -4.397 1.437 1.00 98.56 81 MET A N 1
ATOM 621 C CA . MET A 1 81 ? 3.000 -4.364 0.080 1.00 98.56 81 MET A CA 1
ATOM 622 C C . MET A 1 81 ? 1.977 -3.749 -0.878 1.00 98.56 81 MET A C 1
ATOM 624 O O . MET A 1 81 ? 0.872 -4.272 -1.059 1.00 98.56 81 MET A O 1
ATOM 628 N N . ARG A 1 82 ? 2.350 -2.639 -1.519 1.00 98.50 82 ARG A N 1
ATOM 629 C CA . ARG A 1 82 ? 1.548 -1.946 -2.533 1.00 98.50 82 ARG A CA 1
ATOM 630 C C . ARG A 1 82 ? 2.377 -1.727 -3.790 1.00 98.50 82 ARG A C 1
ATOM 632 O O . ARG A 1 82 ? 3.577 -1.474 -3.733 1.00 98.50 82 ARG A O 1
ATOM 639 N N . CYS A 1 83 ? 1.718 -1.811 -4.939 1.00 98.56 83 CYS A N 1
ATOM 640 C CA . CYS A 1 83 ? 2.345 -1.469 -6.210 1.00 98.56 83 CYS A CA 1
ATOM 641 C C . CYS A 1 83 ? 2.585 0.035 -6.246 1.00 98.56 83 CYS A C 1
ATOM 643 O O . CYS A 1 83 ? 1.666 0.821 -6.015 1.00 98.56 83 CYS A O 1
ATOM 645 N N . THR A 1 84 ? 3.825 0.418 -6.507 1.00 97.56 84 THR A N 1
ATOM 646 C CA . THR A 1 84 ? 4.252 1.810 -6.613 1.00 97.56 84 THR A CA 1
ATOM 647 C C . THR A 1 84 ? 5.425 1.902 -7.585 1.00 97.56 84 THR A C 1
ATOM 649 O O . THR A 1 84 ? 6.013 0.886 -7.963 1.00 97.56 84 THR A O 1
ATOM 652 N N . GLY A 1 85 ? 5.767 3.122 -7.978 1.00 96.94 85 GLY A N 1
ATOM 653 C CA . GLY A 1 85 ? 6.819 3.403 -8.946 1.00 96.94 85 GLY A CA 1
ATOM 654 C C . GLY A 1 85 ? 6.283 3.924 -10.275 1.00 96.94 85 GLY A C 1
ATOM 655 O O . GLY A 1 85 ? 5.074 3.987 -10.507 1.00 96.94 85 GLY A O 1
ATOM 656 N N . CYS A 1 86 ? 7.208 4.324 -11.140 1.00 96.69 86 CYS A N 1
ATOM 657 C CA . CYS A 1 86 ? 6.920 4.827 -12.476 1.00 96.69 86 CYS A CA 1
ATOM 658 C C . CYS A 1 86 ? 7.101 3.731 -13.538 1.00 96.69 86 CYS A C 1
ATOM 660 O O . CYS A 1 86 ? 7.778 2.724 -13.323 1.00 96.69 86 CYS A O 1
ATOM 662 N N . CYS A 1 87 ? 6.467 3.932 -14.695 1.00 97.25 87 CYS A N 1
ATOM 663 C CA . CYS A 1 87 ? 6.477 2.986 -15.814 1.00 97.25 87 CYS A CA 1
ATOM 664 C C . CYS A 1 87 ? 7.290 3.462 -17.022 1.00 97.25 87 CYS A C 1
ATOM 666 O O . CYS A 1 87 ? 7.314 2.783 -18.044 1.00 97.25 87 CYS A O 1
ATOM 668 N N . GLY A 1 88 ? 7.927 4.632 -16.931 1.00 94.56 88 GLY A N 1
ATOM 669 C CA . GLY A 1 88 ? 8.689 5.220 -18.034 1.00 94.56 88 GLY A CA 1
ATOM 670 C C . GLY A 1 88 ? 7.856 5.846 -19.156 1.00 94.56 88 GLY A C 1
ATOM 671 O O . GLY A 1 88 ? 8.404 6.592 -19.958 1.00 94.56 88 GLY A O 1
ATOM 672 N N . ASP A 1 89 ? 6.551 5.578 -19.191 1.00 94.44 89 ASP A N 1
ATOM 673 C CA . ASP A 1 89 ? 5.583 6.131 -20.137 1.00 94.44 89 ASP A CA 1
ATOM 674 C C . ASP A 1 89 ? 4.369 6.645 -19.349 1.00 94.44 89 ASP A C 1
ATOM 676 O O . ASP A 1 89 ? 3.803 5.921 -18.526 1.00 94.44 89 ASP A O 1
ATOM 680 N N . GLU A 1 90 ? 3.969 7.892 -19.596 1.00 91.81 90 GLU 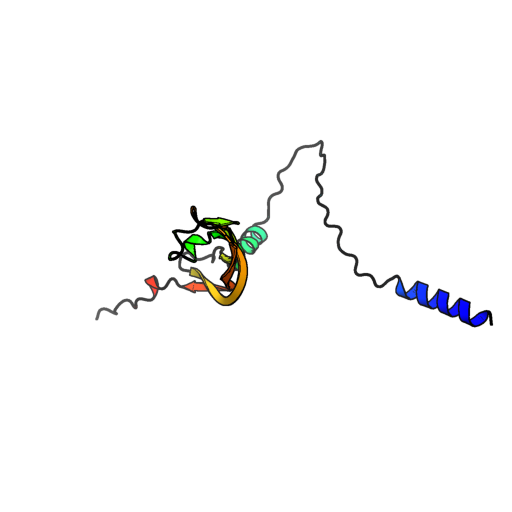A N 1
ATOM 681 C CA . GLU A 1 90 ? 2.829 8.556 -18.947 1.00 91.81 90 GLU A CA 1
ATOM 682 C C . GLU A 1 90 ? 1.481 7.892 -19.275 1.00 91.81 90 GLU A C 1
ATOM 684 O O . GLU A 1 90 ? 0.490 8.087 -18.573 1.00 91.81 90 GLU A O 1
ATOM 689 N N . ASN A 1 91 ? 1.425 7.092 -20.342 1.00 94.25 91 ASN A N 1
ATOM 690 C CA . ASN A 1 91 ? 0.257 6.307 -20.731 1.00 94.25 91 ASN A CA 1
ATOM 691 C C . ASN A 1 91 ? 0.126 4.997 -19.947 1.00 94.25 91 ASN A C 1
ATOM 693 O O . ASN A 1 91 ? -0.882 4.299 -20.096 1.00 94.25 91 ASN A O 1
ATOM 697 N N . LEU A 1 92 ? 1.137 4.639 -19.153 1.00 96.31 92 LEU A N 1
ATOM 698 C CA . LEU A 1 92 ? 1.170 3.428 -18.348 1.00 96.31 92 LEU A CA 1
ATOM 699 C C . LEU A 1 92 ? 1.033 3.767 -16.862 1.00 96.31 92 LEU A C 1
ATOM 701 O O . LEU A 1 92 ? 1.552 4.767 -16.374 1.00 96.31 92 LEU A O 1
ATOM 705 N N . HIS A 1 93 ? 0.378 2.882 -16.119 1.00 95.88 93 HIS A N 1
ATOM 706 C CA . HIS A 1 93 ? 0.284 2.961 -14.666 1.00 95.88 93 HIS A CA 1
ATOM 707 C C . HIS A 1 93 ? 0.667 1.623 -14.033 1.00 95.88 93 HIS A C 1
ATOM 709 O O . HIS A 1 93 ? 0.447 0.556 -14.613 1.00 95.88 93 HIS A O 1
ATOM 715 N N . CYS A 1 94 ? 1.284 1.694 -12.853 1.00 97.88 94 CYS A N 1
ATOM 716 C CA . CYS A 1 94 ? 1.734 0.527 -12.104 1.00 97.88 94 CYS A CA 1
ATOM 717 C C . CYS A 1 94 ? 0.556 -0.091 -11.345 1.00 97.88 94 CYS A C 1
ATOM 719 O O . CYS A 1 94 ? 0.010 0.536 -10.436 1.00 97.88 94 CYS A O 1
ATOM 721 N N . VAL A 1 95 ? 0.169 -1.315 -11.706 1.00 97.81 95 VAL A N 1
ATOM 722 C CA . VAL A 1 95 ? -1.002 -1.999 -11.137 1.00 97.81 95 VAL A CA 1
ATOM 723 C C . VAL A 1 95 ? -0.654 -3.371 -10.572 1.00 97.81 95 VAL A C 1
ATOM 725 O O . VAL A 1 95 ? 0.273 -4.020 -11.068 1.00 97.81 95 VAL A O 1
ATOM 728 N N . PRO A 1 96 ? -1.391 -3.843 -9.550 1.00 98.12 96 PRO A N 1
ATOM 729 C CA . PRO A 1 96 ? -1.294 -5.227 -9.119 1.00 98.12 96 PRO A CA 1
ATOM 730 C C . PRO A 1 96 ? -1.845 -6.161 -10.187 1.00 98.12 96 PRO A C 1
ATOM 732 O O . PRO A 1 96 ? -2.892 -5.917 -10.781 1.00 98.12 96 PRO A O 1
ATOM 735 N N . ILE A 1 97 ? -1.144 -7.266 -10.378 1.00 98.00 97 ILE A N 1
ATOM 736 C CA . ILE A 1 97 ? -1.588 -8.392 -11.207 1.00 98.00 97 ILE A CA 1
ATOM 737 C C . ILE A 1 97 ? -1.739 -9.676 -10.385 1.00 98.00 97 ILE A C 1
ATOM 739 O O . ILE A 1 97 ? -2.311 -10.649 -10.864 1.00 98.00 97 ILE A O 1
ATOM 743 N N . GLU A 1 98 ? -1.234 -9.673 -9.150 1.00 98.38 98 GLU A N 1
ATOM 744 C CA . GLU A 1 98 ? -1.370 -10.767 -8.200 1.00 98.38 98 GLU A CA 1
ATOM 745 C C . GLU A 1 98 ? -1.391 -10.208 -6.772 1.00 98.38 98 GLU A C 1
ATOM 747 O O . GLU A 1 98 ? -0.567 -9.358 -6.405 1.00 98.38 98 GLU A O 1
ATOM 752 N N . THR A 1 99 ? -2.348 -10.682 -5.974 1.00 98.69 99 THR A N 1
ATOM 753 C CA . THR A 1 99 ? -2.588 -10.213 -4.607 1.00 98.69 99 THR A CA 1
ATOM 754 C C . THR A 1 99 ? -2.792 -11.370 -3.644 1.00 98.69 99 THR A C 1
ATOM 756 O O . THR A 1 99 ? -3.352 -12.399 -4.016 1.00 98.69 99 THR A O 1
ATOM 759 N N . VAL A 1 100 ? -2.415 -11.163 -2.386 1.00 98.62 100 VAL A N 1
ATOM 760 C CA . VAL A 1 100 ? -2.667 -12.093 -1.277 1.00 98.62 100 VAL A CA 1
ATOM 761 C C . VAL A 1 100 ? -3.242 -11.342 -0.089 1.00 98.62 100 VAL A C 1
ATOM 763 O O . VAL A 1 100 ? -2.988 -10.153 0.083 1.00 98.62 100 VAL A O 1
ATOM 766 N N . ASN A 1 101 ? -3.983 -12.044 0.758 1.00 98.62 101 ASN A N 1
ATOM 767 C CA . ASN A 1 101 ? -4.494 -11.472 1.995 1.00 98.62 101 ASN A CA 1
ATOM 768 C C . ASN A 1 101 ? -3.504 -11.694 3.141 1.00 98.62 101 ASN A C 1
ATOM 770 O O . ASN A 1 101 ? -2.886 -12.753 3.242 1.00 98.62 101 ASN A O 1
ATOM 774 N N . VAL A 1 102 ? -3.389 -10.707 4.024 1.00 98.25 102 VAL A N 1
ATOM 775 C CA . VAL A 1 102 ? -2.654 -10.805 5.287 1.00 98.25 102 VAL A CA 1
ATOM 776 C C . VAL A 1 102 ? -3.561 -10.380 6.427 1.00 98.25 102 VAL A C 1
ATOM 778 O O . VAL A 1 102 ? -4.230 -9.354 6.342 1.00 98.25 102 VAL A O 1
ATOM 781 N N . THR A 1 103 ? -3.583 -11.160 7.499 1.00 98.56 103 THR A N 1
ATOM 782 C CA . THR A 1 103 ? -4.357 -10.837 8.696 1.00 98.56 103 THR A CA 1
ATOM 783 C C . THR A 1 103 ? -3.419 -10.298 9.764 1.00 98.56 103 THR A C 1
ATOM 785 O O . THR A 1 103 ? -2.384 -10.895 10.053 1.00 98.56 103 THR A O 1
ATOM 788 N N . MET A 1 104 ? -3.764 -9.145 10.326 1.00 98.44 104 MET A N 1
ATOM 789 C CA . MET A 1 104 ? -2.972 -8.444 11.331 1.00 98.44 104 MET A CA 1
ATOM 790 C C . MET A 1 104 ? -3.823 -8.177 12.563 1.00 98.44 104 MET A C 1
ATOM 792 O O . MET A 1 104 ? -5.004 -7.844 12.458 1.00 98.44 104 MET A O 1
ATOM 796 N N . GLN A 1 105 ? -3.203 -8.289 13.734 1.00 98.44 105 GLN A N 1
ATOM 797 C CA . GLN A 1 105 ? -3.836 -7.917 14.989 1.00 98.44 105 GLN A CA 1
ATOM 798 C C . GLN A 1 105 ? -3.606 -6.430 15.267 1.00 98.44 105 GLN A C 1
ATOM 800 O O . GLN A 1 105 ? -2.473 -5.952 15.226 1.00 98.44 105 GLN A O 1
ATOM 805 N N . VAL A 1 106 ? -4.680 -5.711 15.584 1.00 98.19 106 VAL A N 1
ATOM 806 C CA . VAL A 1 106 ? -4.645 -4.293 15.965 1.00 98.19 106 VAL A CA 1
ATOM 807 C C . VAL A 1 106 ? -5.499 -4.054 17.202 1.00 98.19 106 VAL A C 1
ATOM 809 O O . VAL A 1 106 ? -6.397 -4.836 17.520 1.00 98.19 106 VAL A O 1
ATOM 812 N N . LEU A 1 107 ? -5.240 -2.961 17.913 1.00 98.06 107 LEU A N 1
ATOM 813 C CA . LEU A 1 107 ? -6.071 -2.543 19.033 1.00 98.06 107 LEU A CA 1
ATOM 814 C C . LEU A 1 107 ? -7.200 -1.639 18.528 1.00 98.06 107 LEU A C 1
ATOM 816 O O . LEU A 1 107 ? -6.947 -0.561 17.997 1.00 98.06 107 LEU A O 1
ATOM 820 N N . LYS A 1 108 ? -8.448 -2.062 18.727 1.00 97.25 108 LYS A N 1
ATOM 821 C CA . LYS A 1 108 ? -9.663 -1.304 18.411 1.00 97.25 108 LYS A CA 1
ATOM 822 C C . LYS A 1 108 ? -10.150 -0.565 19.654 1.00 97.25 108 LYS A C 1
ATOM 824 O O . LYS A 1 108 ? -10.417 -1.183 20.690 1.00 97.25 108 LYS A O 1
ATOM 829 N N . ILE A 1 109 ? -10.264 0.756 19.556 1.00 96.31 109 ILE A N 1
ATOM 830 C CA . ILE A 1 109 ? -10.600 1.661 20.659 1.00 96.31 109 ILE A CA 1
ATOM 831 C C . ILE A 1 109 ? -11.885 2.419 20.316 1.00 96.31 109 ILE A C 1
ATOM 833 O O . ILE A 1 109 ? -12.023 2.977 19.230 1.00 96.31 109 ILE A O 1
ATOM 837 N N . ARG A 1 110 ? -12.817 2.481 21.272 1.00 93.75 110 ARG A N 1
ATOM 838 C CA . ARG A 1 110 ? -14.037 3.299 21.203 1.00 93.75 110 ARG A CA 1
ATOM 839 C C . ARG A 1 110 ? -14.217 4.008 22.540 1.00 93.75 110 ARG A C 1
ATOM 841 O O . ARG A 1 110 ? -14.008 3.400 23.584 1.00 93.75 110 ARG A O 1
ATOM 848 N N . ALA A 1 111 ? -14.650 5.268 22.531 1.00 87.25 111 ALA A N 1
ATOM 849 C CA . ALA A 1 111 ? -14.642 6.131 23.721 1.00 87.25 111 ALA A CA 1
ATOM 850 C C . ALA A 1 111 ? -15.347 5.554 24.969 1.00 87.25 111 ALA A C 1
ATOM 852 O O . ALA A 1 111 ? -14.946 5.847 26.091 1.00 87.25 111 ALA A O 1
ATOM 853 N N . LYS A 1 112 ? -16.407 4.754 24.790 1.00 89.69 112 LYS A N 1
ATOM 854 C CA . LYS A 1 112 ? -17.246 4.231 25.886 1.00 89.69 112 LYS A CA 1
ATOM 855 C C . LYS A 1 112 ? -17.037 2.744 26.187 1.00 89.69 112 LYS A C 1
ATOM 857 O O . LYS A 1 112 ? -17.743 2.200 27.031 1.00 89.69 112 LYS A O 1
ATOM 862 N N . THR A 1 113 ? -16.117 2.069 25.502 1.00 92.25 113 THR A N 1
ATOM 863 C CA . THR A 1 113 ? -15.875 0.631 25.688 1.00 92.25 113 THR A CA 1
ATOM 864 C C . THR A 1 113 ? -14.408 0.368 25.977 1.00 92.25 113 THR A C 1
ATOM 866 O O . THR A 1 113 ? -13.534 1.150 25.609 1.00 92.25 113 THR A O 1
ATOM 869 N N . ARG A 1 114 ? -14.119 -0.757 26.636 1.00 94.75 114 ARG A N 1
ATOM 870 C CA . ARG A 1 114 ? -12.729 -1.178 26.823 1.00 94.75 114 ARG A CA 1
ATOM 871 C C . ARG A 1 114 ? -12.075 -1.430 25.455 1.00 94.75 114 ARG A C 1
ATOM 873 O O . ARG A 1 114 ? -12.744 -1.994 24.585 1.00 94.75 114 ARG A O 1
ATOM 880 N N . PRO A 1 115 ? -10.805 -1.034 25.265 1.00 96.31 115 PRO A N 1
ATOM 881 C CA . PRO A 1 115 ? -10.031 -1.428 24.096 1.00 96.31 115 PRO A CA 1
ATOM 882 C C . PRO A 1 115 ? -9.986 -2.949 23.951 1.00 96.31 115 PRO A C 1
ATOM 884 O O . PRO A 1 115 ? -9.948 -3.670 24.950 1.00 96.31 115 PRO A O 1
ATOM 887 N N . SER A 1 116 ? -9.973 -3.432 22.713 1.00 96.81 116 SER A N 1
ATOM 888 C CA . SER A 1 116 ? -9.909 -4.866 22.419 1.00 96.81 116 SER A CA 1
ATOM 889 C C . SER A 1 116 ? -9.006 -5.134 21.226 1.00 96.81 116 SER A C 1
ATOM 891 O O . SER A 1 116 ? -8.956 -4.329 20.297 1.00 96.81 116 SER A O 1
ATOM 893 N N . TYR A 1 117 ? -8.281 -6.250 21.265 1.00 98.19 117 TYR A N 1
ATOM 894 C CA . TYR A 1 117 ? -7.541 -6.726 20.104 1.00 98.19 117 TYR A CA 1
ATOM 895 C C . TYR A 1 117 ? -8.516 -7.318 19.093 1.00 98.19 117 TYR A C 1
ATOM 897 O O . TYR A 1 117 ? -9.398 -8.095 19.460 1.00 98.19 117 TYR A O 1
ATOM 905 N N . VAL A 1 118 ? -8.347 -6.945 17.832 1.00 97.19 118 VAL A N 1
ATOM 906 C CA . VAL A 1 118 ? -9.131 -7.458 16.709 1.00 97.19 118 VAL A CA 1
ATOM 907 C C . VAL A 1 118 ? -8.198 -7.863 15.582 1.00 97.19 118 VAL A C 1
ATOM 909 O O . VAL A 1 118 ? -7.100 -7.324 15.448 1.00 97.19 118 VAL A O 1
ATOM 912 N N . GLU A 1 119 ? -8.650 -8.802 14.767 1.00 98.31 119 GLU A N 1
ATOM 913 C CA . GLU A 1 119 ? -7.953 -9.233 13.563 1.00 98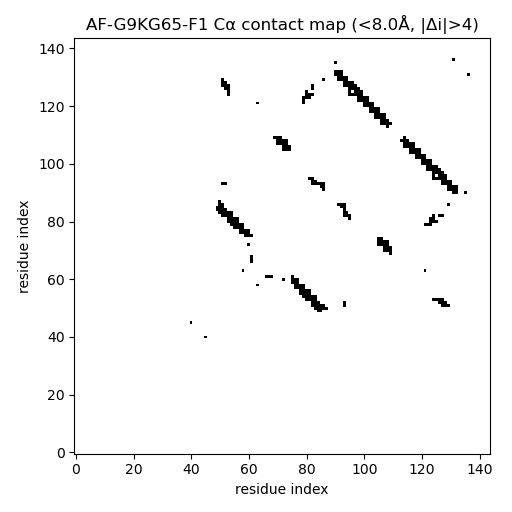.31 119 GLU A CA 1
ATOM 914 C C . GLU A 1 119 ? -8.585 -8.553 12.351 1.00 98.31 119 GLU A C 1
ATOM 916 O O . GLU A 1 119 ? -9.787 -8.677 12.114 1.00 98.31 119 GLU A O 1
ATOM 921 N N . LEU A 1 120 ? -7.774 -7.821 11.592 1.00 97.75 120 LEU A N 1
ATOM 922 C CA . LEU A 1 120 ? -8.174 -7.198 10.333 1.00 97.75 120 LEU A CA 1
ATOM 923 C C . LEU A 1 120 ? -7.398 -7.839 9.190 1.00 97.75 120 LEU A C 1
ATOM 925 O O . LEU A 1 120 ? -6.213 -8.137 9.327 1.00 97.75 120 LEU A O 1
ATOM 929 N N . THR A 1 121 ? -8.064 -8.048 8.057 1.00 98.38 121 THR A N 1
ATOM 930 C CA . THR A 1 121 ? -7.456 -8.675 6.879 1.00 98.38 121 THR A CA 1
ATOM 931 C C . THR A 1 121 ? -7.252 -7.650 5.773 1.00 98.38 121 THR A C 1
ATOM 933 O O . THR A 1 121 ? -8.192 -6.999 5.335 1.00 98.38 121 THR A O 1
A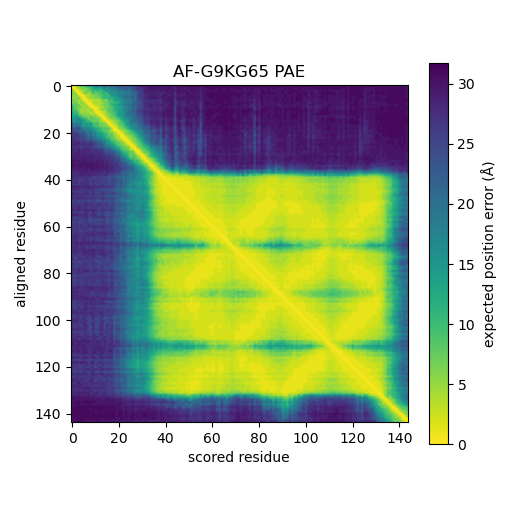TOM 936 N N . PHE A 1 122 ? -6.029 -7.499 5.294 1.00 98.56 122 PHE A N 1
ATOM 937 C CA . PHE A 1 122 ? -5.670 -6.524 4.274 1.00 98.56 122 PHE A CA 1
ATOM 938 C C . PHE A 1 122 ? -5.228 -7.230 2.995 1.00 98.56 122 PHE A C 1
ATOM 940 O O . PHE A 1 122 ? -4.611 -8.294 3.051 1.00 98.56 122 PHE A O 1
ATOM 947 N N . SER A 1 123 ? -5.500 -6.617 1.843 1.00 98.38 123 SER A N 1
ATOM 948 C CA . SER A 1 123 ? -4.951 -7.070 0.563 1.00 98.38 123 SER A CA 1
ATOM 949 C C . SER A 1 123 ? -3.535 -6.521 0.366 1.00 98.38 123 SER A C 1
ATOM 951 O O . SER A 1 123 ? -3.281 -5.322 0.533 1.00 98.38 123 SER A O 1
ATOM 953 N N . GLN A 1 124 ? -2.610 -7.406 0.003 1.00 98.06 124 GLN A N 1
ATOM 954 C CA . GLN A 1 124 ? -1.230 -7.102 -0.358 1.00 98.06 124 GLN A CA 1
ATOM 955 C C . GLN A 1 124 ? -0.970 -7.433 -1.816 1.00 98.06 124 GLN A C 1
ATOM 957 O O . GLN A 1 124 ? -1.442 -8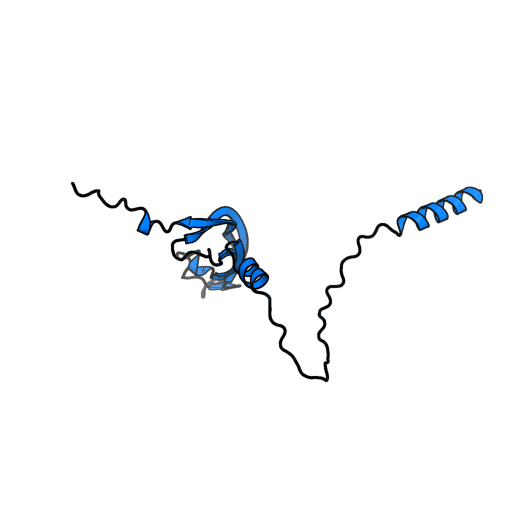.441 -2.336 1.00 98.06 124 GLN A O 1
ATOM 962 N N . HIS A 1 125 ? -0.160 -6.608 -2.465 1.00 98.62 125 HIS A N 1
ATOM 963 C CA . HIS A 1 125 ? 0.255 -6.829 -3.841 1.00 98.62 125 HIS A CA 1
ATOM 964 C C . HIS A 1 125 ? 1.580 -7.593 -3.837 1.00 98.62 125 HIS A C 1
ATOM 966 O O . HIS A 1 125 ? 2.552 -7.119 -3.254 1.00 98.62 125 HIS A O 1
ATOM 972 N N . ILE A 1 126 ? 1.634 -8.754 -4.491 1.00 97.94 126 ILE A N 1
ATOM 973 C CA . ILE A 1 126 ? 2.859 -9.575 -4.558 1.00 97.94 126 ILE A CA 1
ATOM 974 C C . ILE A 1 126 ? 3.523 -9.538 -5.934 1.00 97.94 126 ILE A C 1
ATOM 976 O O . ILE A 1 126 ? 4.716 -9.811 -6.051 1.00 97.94 126 ILE A O 1
ATOM 980 N N . ARG A 1 127 ? 2.786 -9.123 -6.970 1.00 98.38 127 ARG A N 1
ATOM 981 C CA . ARG A 1 127 ? 3.320 -8.914 -8.318 1.00 98.38 127 ARG A CA 1
ATOM 982 C C . ARG A 1 127 ? 2.653 -7.698 -8.966 1.00 98.38 127 ARG A C 1
ATOM 984 O O . ARG A 1 127 ? 1.437 -7.519 -8.861 1.00 98.38 127 ARG A O 1
ATOM 991 N N . CYS A 1 128 ? 3.457 -6.858 -9.617 1.00 98.50 128 CYS A N 1
ATOM 992 C CA . CYS A 1 128 ? 3.032 -5.594 -10.223 1.00 98.50 128 CYS A CA 1
ATOM 993 C C . CYS A 1 128 ? 3.518 -5.500 -11.669 1.00 98.50 128 CYS A C 1
ATOM 995 O O . CYS A 1 128 ? 4.609 -5.977 -11.980 1.00 98.50 128 CYS A O 1
ATOM 997 N N . GLU A 1 129 ? 2.733 -4.859 -12.532 1.00 98.06 129 GLU A N 1
ATOM 998 C CA . GLU A 1 129 ? 3.098 -4.601 -13.926 1.00 98.06 129 GLU A CA 1
ATOM 999 C C . GLU A 1 129 ? 2.623 -3.217 -14.379 1.00 98.06 129 GLU A C 1
ATOM 1001 O O . GLU A 1 129 ? 1.643 -2.670 -13.872 1.00 98.06 129 GLU A O 1
ATOM 1006 N N . CYS A 1 130 ? 3.309 -2.671 -15.380 1.00 98.00 130 CYS A N 1
ATOM 1007 C CA . CYS A 1 130 ? 2.895 -1.461 -16.073 1.00 98.00 130 CYS A CA 1
ATOM 1008 C C . CYS A 1 130 ? 1.828 -1.794 -17.114 1.00 98.00 130 CYS A C 1
ATOM 1010 O O . CYS A 1 130 ? 2.078 -2.573 -18.035 1.00 98.00 130 CYS A O 1
ATOM 1012 N N . ARG A 1 131 ? 0.634 -1.211 -16.975 1.00 96.38 131 ARG A N 1
ATOM 1013 C CA . ARG A 1 131 ? -0.498 -1.439 -17.885 1.00 96.38 131 ARG A CA 1
ATOM 1014 C C . ARG A 1 131 ? -1.022 -0.120 -18.468 1.00 96.38 131 ARG A C 1
ATOM 1016 O O . ARG A 1 131 ? -0.924 0.911 -17.799 1.00 96.38 131 ARG A O 1
ATOM 1023 N N . PRO A 1 132 ? -1.581 -0.123 -19.694 1.00 94.56 132 PRO A N 1
ATOM 1024 C CA . PRO A 1 132 ? -2.172 1.073 -20.294 1.00 94.56 132 PRO A CA 1
ATOM 1025 C C . PRO A 1 132 ? -3.297 1.657 -19.446 1.00 94.56 132 PRO A C 1
ATOM 1027 O O . PRO A 1 132 ? -4.131 0.916 -18.929 1.00 94.56 132 PRO A O 1
ATOM 1030 N N . LEU A 1 133 ? -3.347 2.984 -19.333 1.00 85.00 133 LEU A N 1
ATOM 1031 C CA . LEU A 1 133 ? -4.488 3.694 -18.758 1.00 85.00 133 LEU A CA 1
ATOM 1032 C C . LEU A 1 133 ? -5.755 3.374 -19.566 1.00 85.00 133 LEU A C 1
ATOM 1034 O O . LEU A 1 133 ? -5.813 3.614 -20.774 1.00 85.00 133 LEU A O 1
ATOM 1038 N N . TRP A 1 134 ? -6.787 2.860 -18.894 1.00 70.25 134 TRP A N 1
ATOM 1039 C CA . TRP A 1 134 ? -8.055 2.471 -19.526 1.00 70.25 134 TRP A CA 1
ATOM 1040 C C . TRP A 1 134 ? -8.724 3.628 -20.291 1.00 70.25 134 TRP A C 1
ATOM 1042 O O . TRP A 1 134 ? -9.390 3.405 -21.300 1.00 70.25 134 TRP A O 1
ATOM 1052 N N . GLU A 1 135 ? -8.488 4.879 -19.881 1.00 60.88 135 GLU A N 1
ATOM 1053 C CA . GLU A 1 135 ? -9.057 6.069 -20.530 1.00 60.88 135 GLU A CA 1
ATOM 1054 C C . GLU A 1 135 ? -8.674 6.214 -22.013 1.00 60.88 135 GLU A C 1
ATOM 1056 O O . GLU A 1 135 ? -9.452 6.764 -22.793 1.00 60.88 135 GLU A O 1
ATOM 1061 N N . LYS A 1 136 ? -7.527 5.664 -22.437 1.00 54.38 136 LYS A N 1
ATOM 1062 C CA . LYS A 1 136 ? -7.050 5.728 -23.831 1.00 54.38 136 LYS A CA 1
ATOM 1063 C C . LYS A 1 136 ? -7.431 4.503 -24.671 1.00 54.38 136 LYS A C 1
ATOM 1065 O O . LYS A 1 136 ? -7.130 4.464 -25.859 1.00 54.38 136 LYS A O 1
ATOM 1070 N N . MET A 1 137 ? -8.125 3.519 -24.091 1.00 56.25 137 MET A N 1
ATOM 1071 C CA . MET A 1 137 ? -8.596 2.321 -24.805 1.00 56.25 137 MET A CA 1
ATOM 1072 C C . MET A 1 137 ? -9.980 2.496 -25.448 1.00 56.25 137 MET A C 1
ATOM 1074 O O . MET A 1 137 ? -10.492 1.552 -26.052 1.00 56.25 137 MET A O 1
ATOM 1078 N N . LYS A 1 138 ? -10.607 3.680 -25.359 1.00 50.69 138 LYS A N 1
ATOM 1079 C CA . LYS A 1 138 ? -11.837 3.956 -26.111 1.00 50.69 138 LYS A CA 1
ATOM 1080 C C . LYS A 1 138 ? -11.472 3.962 -27.603 1.00 50.69 138 LYS A C 1
ATOM 1082 O O . LYS A 1 138 ? -10.679 4.810 -28.006 1.00 50.69 138 LYS A O 1
ATOM 1087 N N . PRO A 1 139 ? -12.001 3.043 -28.432 1.00 53.31 139 PRO A N 1
ATOM 1088 C CA . PRO A 1 139 ? -11.680 3.050 -29.847 1.00 53.31 139 PRO A CA 1
ATOM 1089 C C . PRO A 1 139 ? -12.224 4.352 -30.430 1.00 53.31 139 PRO A C 1
ATOM 1091 O O . PRO A 1 139 ? -13.430 4.609 -30.362 1.00 53.31 139 PRO A O 1
ATOM 1094 N N . GLU A 1 140 ? -11.328 5.180 -30.967 1.00 60.22 140 GLU A N 1
ATOM 1095 C CA . GLU A 1 140 ? -11.668 6.276 -31.867 1.00 60.22 140 GLU A CA 1
ATOM 1096 C C . GLU A 1 140 ? -12.657 5.694 -32.885 1.00 60.22 140 GLU A C 1
ATOM 1098 O O . GLU A 1 140 ? -12.308 4.804 -33.669 1.00 60.22 140 GLU A O 1
ATOM 1103 N N . ARG A 1 141 ? -13.936 6.091 -32.810 1.00 57.03 141 ARG A N 1
ATOM 1104 C CA . ARG A 1 141 ? -14.922 5.683 -33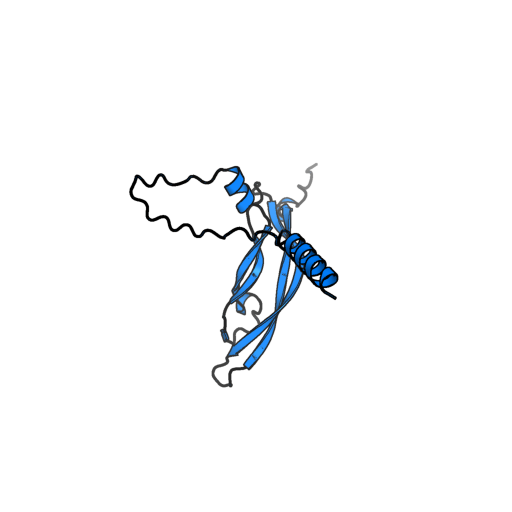.812 1.00 57.03 141 ARG A CA 1
ATOM 1105 C C . ARG A 1 141 ? -14.355 6.150 -35.144 1.00 57.03 141 ARG A C 1
ATOM 1107 O O . ARG A 1 141 ? -14.310 7.354 -35.376 1.00 57.03 141 ARG A O 1
ATOM 1114 N N . ARG A 1 142 ? -13.921 5.211 -35.992 1.00 56.16 142 ARG A N 1
ATOM 1115 C CA . ARG A 1 142 ? -13.560 5.494 -37.384 1.00 56.16 142 ARG A CA 1
ATOM 1116 C C . ARG A 1 142 ? -14.716 6.294 -37.982 1.00 56.16 142 ARG A C 1
ATOM 1118 O O . ARG A 1 142 ? -15.817 5.761 -38.120 1.00 56.16 142 ARG A O 1
ATOM 1125 N N . ARG A 1 143 ? -14.496 7.586 -38.235 1.00 53.22 143 ARG A N 1
ATOM 1126 C CA . ARG A 1 143 ? -15.433 8.382 -39.027 1.00 53.22 143 ARG A CA 1
ATOM 1127 C C . ARG A 1 143 ? -15.381 7.849 -40.467 1.00 53.22 143 ARG A C 1
ATOM 1129 O O . ARG A 1 143 ? -14.268 7.566 -40.916 1.00 53.22 143 ARG A O 1
ATOM 1136 N N . PRO A 1 144 ? -16.539 7.656 -41.126 1.00 56.91 144 PRO A N 1
ATOM 1137 C CA . PRO A 1 144 ? -16.607 7.311 -42.544 1.00 56.91 144 PRO A CA 1
ATOM 1138 C C . PRO A 1 144 ? -15.912 8.347 -43.426 1.00 56.91 144 PRO A C 1
ATOM 1140 O O . PRO A 1 144 ? -15.921 9.539 -43.034 1.00 56.91 144 PRO A O 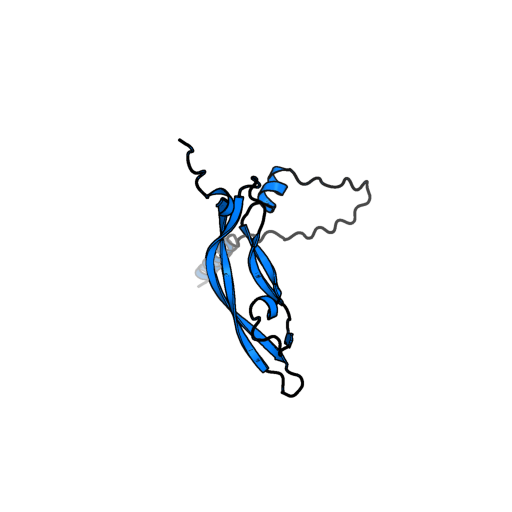1
#

Solvent-accessible surface area (backbone atoms only — not comparable to full-atom values): 9057 Å² total; per-residue (Å²): 140,67,73,69,61,57,54,54,53,57,57,55,64,67,62,72,77,72,68,82,78,73,74,79,84,76,81,75,80,71,89,72,88,70,87,81,75,78,83,78,81,52,67,72,55,56,49,64,74,39,37,44,31,53,39,80,39,78,41,53,47,53,80,78,37,70,90,50,69,85,48,48,51,48,68,52,51,46,82,38,35,37,46,41,53,49,57,94,42,93,61,34,42,44,38,66,80,39,71,48,78,47,76,45,80,36,36,43,33,41,100,90,51,81,68,43,82,43,78,47,76,43,82,26,28,77,38,40,45,66,40,72,48,70,86,74,66,64,76,79,75,80,75,132

pLDDT: mean 82.77, std 19.58, range [43.5, 98.69]

Organism: Mustela putorius furo (NCBI:txid9669)

InterPro domains:
  IPR000072 PDGF/VEGF domain [PF00341] (52-130)
  IPR000072 PDGF/VEGF domain [PS50278] (39-135)
  IPR000072 PDGF/VEGF domain [SM00141] (50-132)
  IPR000072 PDGF/VEGF domain [cd00135] (50-132)
  IPR023581 Platelet-derived growth factor, conserved site [PS00249] (75-87)
  IPR029034 Cystine-knot cytokine [G3DSA:2.10.90.10] (35-144)
  IPR029034 Cystine-knot cytokine [SSF57501] (36-132)
  IPR050507 Platelet-derived/Vascular endothelial growth factor [PTHR12025] (1-142)

Secondary structure (DSSP, 8-state):
--HHHHHHHHHHHHGGG----------------S--PPPPPPHHHHHHHHBSEEEEEEEEHHHH-GGGTT-EEESSEEEEEEEESB-SSTTEEEEEEEEEEEEEEEEEEETTEEEEEEEEEEEEEEEEEEEE-GGGGS------